Protein AF-A0A527ZV18-F1 (afdb_monomer_lite)

Secondary structure (DSSP, 8-state):
-HHHHHHHHHSTTS-IIIIIHHHHHHHHHH-TT--SHHHHHHHHHTT-HHHHHT---HHHHHHHHHHHHHHHHTT--SHHHHHHHTT-HHHHHHHTTSTT--HHHHHHHHHHTT-------HHHHHHHHHTT------

Radius of gyration: 15.91 Å; chains: 1; bounding box: 39×33×40 Å

Foldseek 3Di:
DLLLLLLLLAVPPDDCPPQNVVLSVCLVVPPVVCQWLVVVQVCVVVVCQCVSSVHDDVVSSVLSNLLSVLCVVVVVTHLQSVLVQLVDPVSVVVSCVRPPDDPVSSLSSNVVSPNPDVCCDPVVVVVCVVVVNDDDDD

Sequence (138 aa):
MGAIVADCVLQAGLNYRSVVLPRVSTILERFPDLDRTSELVGLVARGETSRFLNWHHPEKVGRFEALVGFLSEHSVESAAILSNRLQDASFVLTLREVRGVGPKTVDYMQCLVGIDSIAVDRHVRTFAKRVGVVEEDY

pLDDT: mean 85.18, std 19.49, range [35.62, 98.5]

Structure (mmCIF, N/CA/C/O backbone):
data_AF-A0A527ZV18-F1
#
_entry.id   AF-A0A527ZV18-F1
#
loop_
_atom_site.group_PDB
_atom_site.id
_atom_site.type_symbol
_atom_site.label_atom_id
_atom_site.label_alt_id
_atom_site.label_comp_id
_atom_site.label_asym_id
_atom_site.label_entity_id
_atom_site.label_seq_id
_atom_site.pdbx_PDB_ins_code
_atom_site.Cartn_x
_atom_site.Cartn_y
_atom_site.Cartn_z
_atom_site.occupancy
_atom_site.B_iso_or_equiv
_atom_site.auth_seq_id
_atom_site.auth_comp_id
_atom_site.auth_asym_id
_atom_site.auth_atom_id
_atom_site.pdbx_PDB_model_num
ATOM 1 N N . MET A 1 1 ? -1.171 -9.856 -0.834 1.00 93.00 1 MET A N 1
ATOM 2 C CA . MET A 1 1 ? -0.461 -8.625 -0.424 1.00 93.00 1 MET A CA 1
ATOM 3 C C . MET A 1 1 ? -0.574 -7.507 -1.455 1.00 93.00 1 MET A C 1
ATOM 5 O O . MET A 1 1 ? -0.902 -6.393 -1.061 1.00 93.00 1 MET A O 1
ATOM 9 N N . GLY A 1 2 ? -0.366 -7.768 -2.753 1.00 92.19 2 GLY A N 1
ATOM 10 C CA . GLY A 1 2 ? -0.366 -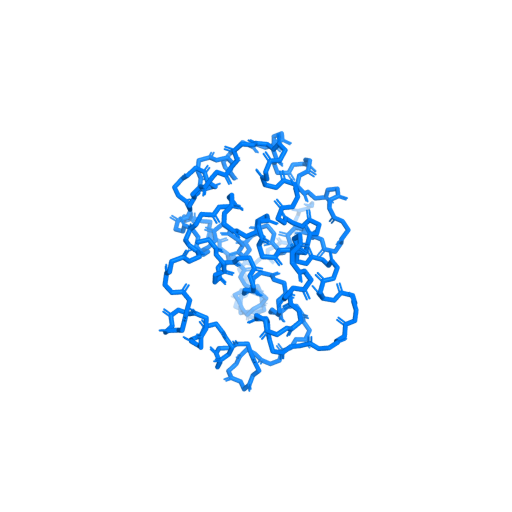6.728 -3.794 1.00 92.19 2 GLY A CA 1
ATOM 11 C C . GLY A 1 2 ? -1.610 -5.838 -3.818 1.00 92.19 2 GLY A C 1
ATOM 12 O O . GLY A 1 2 ? -1.487 -4.615 -3.838 1.00 92.19 2 GLY A O 1
ATOM 13 N N . ALA A 1 3 ? -2.799 -6.439 -3.722 1.00 93.75 3 ALA A N 1
ATOM 14 C CA . ALA A 1 3 ? -4.064 -5.707 -3.654 1.00 93.75 3 ALA A CA 1
ATOM 15 C C . ALA A 1 3 ? -4.162 -4.785 -2.423 1.00 93.75 3 ALA A C 1
ATOM 17 O O . ALA A 1 3 ? -4.595 -3.647 -2.559 1.00 93.75 3 ALA A O 1
ATOM 18 N N . ILE A 1 4 ? -3.705 -5.238 -1.249 1.00 93.75 4 ILE A N 1
ATOM 19 C CA . ILE A 1 4 ? -3.748 -4.465 0.006 1.00 93.75 4 ILE A CA 1
ATOM 20 C C . ILE A 1 4 ? -2.869 -3.219 -0.112 1.00 93.75 4 ILE A C 1
ATOM 22 O O . ILE A 1 4 ? -3.329 -2.107 0.132 1.00 93.75 4 ILE A O 1
ATOM 26 N N . VAL A 1 5 ? -1.612 -3.390 -0.534 1.00 96.31 5 VAL A N 1
ATOM 27 C CA . VAL A 1 5 ? -0.671 -2.267 -0.668 1.00 96.31 5 VAL A CA 1
ATOM 28 C C . VAL A 1 5 ? -1.146 -1.293 -1.751 1.00 96.31 5 VAL A C 1
ATOM 30 O O . VAL A 1 5 ? -1.104 -0.080 -1.548 1.00 96.31 5 VAL A O 1
ATOM 33 N N . ALA A 1 6 ? -1.653 -1.804 -2.878 1.00 96.19 6 ALA A N 1
ATOM 34 C CA . ALA A 1 6 ? -2.203 -0.973 -3.944 1.00 96.19 6 ALA A CA 1
ATOM 35 C C . ALA A 1 6 ? -3.410 -0.152 -3.466 1.00 96.19 6 ALA A C 1
ATOM 37 O O . ALA A 1 6 ? -3.460 1.053 -3.713 1.00 96.19 6 ALA A O 1
ATOM 38 N N . ASP A 1 7 ? -4.347 -0.771 -2.746 1.00 94.75 7 ASP A N 1
ATOM 39 C CA . ASP A 1 7 ? -5.521 -0.091 -2.199 1.00 94.75 7 ASP A CA 1
ATOM 40 C C . ASP A 1 7 ? -5.100 1.008 -1.198 1.00 94.75 7 ASP A C 1
ATOM 42 O O . ASP A 1 7 ? -5.459 2.173 -1.377 1.00 94.75 7 ASP A O 1
ATOM 46 N N . CYS A 1 8 ? -4.208 0.691 -0.246 1.00 92.88 8 CYS A N 1
ATOM 47 C CA . CYS A 1 8 ? -3.647 1.640 0.734 1.00 92.88 8 CYS A CA 1
ATOM 48 C C . CYS A 1 8 ? -2.877 2.824 0.135 1.00 92.88 8 CYS A C 1
ATOM 50 O O . CYS A 1 8 ? -2.671 3.838 0.813 1.00 92.88 8 CYS A O 1
ATOM 52 N N . VAL A 1 9 ? -2.376 2.686 -1.090 1.00 94.50 9 VAL A N 1
ATOM 53 C CA . VAL A 1 9 ? -1.676 3.758 -1.797 1.00 94.50 9 VAL A CA 1
ATOM 54 C C . VAL A 1 9 ? -2.656 4.584 -2.618 1.00 94.50 9 VAL A C 1
ATOM 56 O O . VAL A 1 9 ? -2.546 5.814 -2.643 1.00 94.50 9 VAL A O 1
ATOM 59 N N . LEU A 1 10 ? -3.592 3.942 -3.316 1.00 93.31 10 LEU A N 1
ATOM 60 C CA . LEU A 1 10 ? -4.462 4.592 -4.292 1.00 93.31 10 LEU A CA 1
ATOM 61 C C . LEU A 1 10 ? -5.659 5.304 -3.649 1.00 93.31 10 LEU A C 1
ATOM 63 O O . LEU A 1 10 ? -6.019 6.377 -4.128 1.00 93.31 10 LEU A O 1
ATOM 67 N N . GLN A 1 11 ? -6.230 4.800 -2.553 1.00 88.19 11 GLN A N 1
ATOM 68 C CA . GLN A 1 11 ? -7.384 5.410 -1.869 1.00 88.19 11 GLN A CA 1
ATOM 69 C C . GLN A 1 11 ? -7.201 6.898 -1.526 1.00 88.19 11 GLN A C 1
ATOM 71 O O . GLN A 1 11 ? -8.147 7.685 -1.604 1.00 88.19 11 GLN A O 1
ATOM 76 N N . ALA A 1 12 ? -5.987 7.324 -1.166 1.00 86.44 12 ALA A N 1
ATOM 77 C CA . ALA A 1 12 ? -5.742 8.695 -0.736 1.00 86.44 12 ALA A CA 1
ATOM 78 C C . ALA A 1 12 ? -5.899 9.698 -1.896 1.00 86.44 12 ALA A C 1
ATOM 80 O O . ALA A 1 12 ? -5.048 9.775 -2.783 1.00 86.44 12 ALA A O 1
ATOM 81 N N . GLY A 1 13 ? -6.956 10.511 -1.852 1.00 86.00 13 GLY A N 1
ATOM 82 C CA . GLY A 1 13 ? -7.200 11.589 -2.818 1.00 86.00 13 GLY A CA 1
ATOM 83 C C . GLY A 1 13 ? -7.840 11.145 -4.135 1.00 86.00 13 GLY A C 1
ATOM 84 O O . GLY A 1 13 ? -7.965 11.970 -5.035 1.00 86.00 13 GLY A O 1
ATOM 85 N N . LEU A 1 14 ? -8.260 9.881 -4.256 1.00 90.19 14 LEU A N 1
ATOM 86 C CA . LEU A 1 14 ? -8.940 9.354 -5.441 1.00 90.19 14 LEU A CA 1
ATOM 87 C C . LEU A 1 14 ? -10.368 8.921 -5.104 1.00 90.19 14 LEU A C 1
ATOM 89 O O . LEU A 1 14 ? -10.685 8.541 -3.978 1.00 90.19 14 LEU A O 1
ATOM 93 N N . ASN A 1 15 ? -11.251 8.958 -6.102 1.00 93.00 15 ASN A N 1
ATOM 94 C CA . ASN A 1 15 ? -12.589 8.405 -5.950 1.00 93.00 15 ASN A CA 1
ATOM 95 C C . ASN A 1 15 ? -12.507 6.874 -5.906 1.00 93.00 15 ASN A C 1
ATOM 97 O O . ASN A 1 15 ? -12.117 6.241 -6.888 1.00 93.00 15 ASN A O 1
ATOM 101 N N . TYR A 1 16 ? -12.912 6.283 -4.783 1.00 90.12 16 TYR A N 1
ATOM 102 C CA . TYR A 1 16 ? -12.767 4.845 -4.578 1.00 90.12 16 TYR A CA 1
ATOM 103 C C . TYR A 1 16 ? -13.483 4.023 -5.658 1.00 90.12 16 TYR A C 1
ATOM 105 O O . TYR A 1 16 ? -12.862 3.209 -6.332 1.00 90.12 16 TYR A O 1
ATOM 113 N N . ARG A 1 17 ? -14.775 4.290 -5.887 1.00 88.94 17 ARG A N 1
ATOM 114 C CA . ARG A 1 17 ? -15.618 3.492 -6.793 1.00 88.94 17 ARG A CA 1
ATOM 115 C C . ARG A 1 17 ? -15.170 3.547 -8.250 1.00 88.94 17 ARG A C 1
ATOM 117 O O . ARG A 1 17 ? -15.209 2.532 -8.930 1.00 88.94 17 ARG A O 1
ATOM 124 N N . SER A 1 18 ? -14.785 4.724 -8.734 1.00 92.69 18 SER A N 1
ATOM 125 C CA . SER A 1 18 ? -14.468 4.929 -10.155 1.00 92.69 18 SER A CA 1
ATOM 126 C C . SER A 1 18 ? -12.987 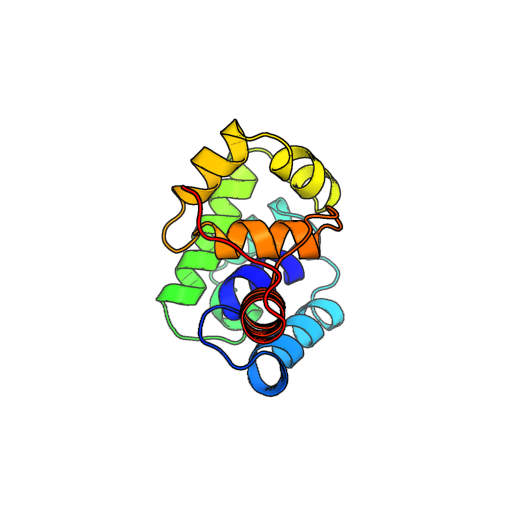4.754 -10.491 1.00 92.69 18 SER A C 1
ATOM 128 O O . SER A 1 18 ? -12.660 4.530 -11.654 1.00 92.69 18 SER A O 1
ATOM 130 N N . VAL A 1 19 ? -12.085 4.843 -9.507 1.00 92.19 19 VAL A N 1
ATOM 131 C CA . VAL A 1 19 ? -10.634 4.830 -9.756 1.00 92.19 19 VAL A CA 1
ATOM 132 C C . VAL A 1 19 ? -9.933 3.678 -9.045 1.00 92.19 19 VAL A C 1
ATOM 134 O O . VAL A 1 19 ? -9.162 2.965 -9.688 1.00 92.19 19 VAL A O 1
ATOM 137 N N . VAL A 1 20 ? -10.179 3.493 -7.748 1.00 92.12 20 VAL A N 1
ATOM 138 C CA . VAL A 1 20 ? -9.429 2.540 -6.911 1.00 92.12 20 VAL A CA 1
ATOM 139 C C . VAL A 1 20 ? -9.961 1.126 -7.094 1.00 92.12 20 VAL A C 1
ATOM 141 O O . VAL A 1 20 ? -9.209 0.243 -7.495 1.00 92.12 20 VAL A O 1
ATOM 144 N N . LEU A 1 21 ? -11.267 0.933 -6.891 1.00 90.31 21 LEU A N 1
ATOM 145 C CA . LEU A 1 21 ? -11.921 -0.371 -6.953 1.00 90.31 21 LEU A CA 1
ATOM 146 C C . LEU 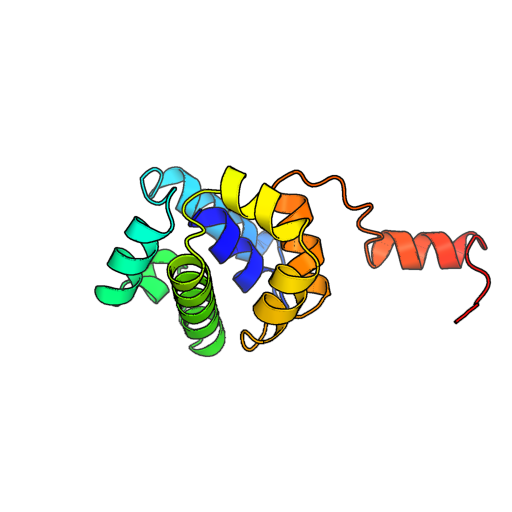A 1 21 ? -11.636 -1.113 -8.272 1.00 90.31 21 LEU A C 1
ATOM 148 O O . LEU A 1 21 ? -11.169 -2.244 -8.192 1.00 90.31 21 LEU A O 1
ATOM 152 N N . PRO A 1 22 ? -11.776 -0.509 -9.474 1.00 93.88 22 PRO A N 1
ATOM 153 C CA . PRO A 1 22 ? -11.470 -1.218 -10.718 1.00 93.88 22 PRO A CA 1
ATOM 154 C C . PRO A 1 22 ? -10.018 -1.707 -10.800 1.00 93.88 22 PRO A C 1
ATOM 156 O O . PRO A 1 22 ? -9.750 -2.757 -11.380 1.00 93.88 22 PRO A O 1
ATOM 159 N N . ARG A 1 23 ? -9.068 -0.964 -10.214 1.00 95.88 23 ARG A N 1
ATOM 160 C CA . ARG A 1 23 ? -7.645 -1.335 -10.194 1.00 95.88 23 ARG A CA 1
ATOM 161 C C . ARG A 1 23 ? -7.378 -2.462 -9.213 1.00 95.88 23 ARG A C 1
ATOM 163 O O . ARG A 1 23 ? -6.708 -3.418 -9.578 1.00 95.88 23 ARG A O 1
ATOM 170 N N . VAL A 1 24 ? -7.935 -2.378 -8.008 1.00 92.38 24 VAL A N 1
ATOM 171 C CA . VAL A 1 24 ? -7.800 -3.429 -6.993 1.00 92.38 24 VAL A CA 1
ATOM 172 C C . VAL A 1 24 ? -8.450 -4.727 -7.478 1.00 92.38 24 VAL A C 1
ATOM 174 O O . VAL A 1 24 ? -7.816 -5.775 -7.409 1.00 92.38 24 VAL A O 1
ATOM 177 N N . SER A 1 25 ? -9.647 -4.663 -8.070 1.00 89.38 25 SER A N 1
ATOM 178 C CA . SER A 1 25 ? -10.292 -5.820 -8.707 1.00 89.38 25 SER A CA 1
ATOM 179 C C . SER A 1 25 ? -9.432 -6.406 -9.827 1.00 89.38 25 SER A C 1
ATOM 181 O O . SER A 1 25 ? -9.186 -7.605 -9.838 1.00 89.38 25 SER A O 1
ATOM 183 N N . THR A 1 26 ? -8.879 -5.563 -10.708 1.00 93.12 26 THR A N 1
ATOM 184 C CA . THR A 1 26 ? -7.958 -6.023 -11.763 1.00 93.12 26 THR A CA 1
ATOM 185 C C . THR A 1 26 ? -6.726 -6.716 -11.177 1.00 93.12 26 THR A C 1
ATOM 187 O O . THR A 1 26 ? -6.256 -7.700 -11.743 1.00 93.12 26 THR A O 1
ATOM 190 N N . ILE A 1 27 ? -6.194 -6.222 -10.054 1.00 92.75 27 ILE A N 1
ATOM 191 C CA . ILE A 1 27 ? -5.055 -6.842 -9.372 1.00 92.75 27 ILE A CA 1
ATOM 192 C C . ILE A 1 27 ? -5.420 -8.235 -8.861 1.00 92.75 27 ILE A C 1
ATOM 194 O O . ILE A 1 27 ? -4.694 -9.185 -9.135 1.00 92.75 27 ILE A O 1
ATOM 198 N N . LEU A 1 28 ? -6.556 -8.357 -8.172 1.00 86.69 28 LEU A N 1
ATOM 199 C CA . LEU A 1 28 ? -7.049 -9.632 -7.648 1.00 86.69 28 LEU A CA 1
ATOM 200 C C . LEU A 1 28 ? -7.325 -10.654 -8.761 1.00 86.69 28 LEU A C 1
ATOM 202 O O . LEU A 1 28 ? -7.058 -11.836 -8.582 1.00 86.69 28 LEU A O 1
ATOM 206 N N . GLU A 1 29 ? -7.832 -10.205 -9.910 1.00 89.25 29 GLU A N 1
ATOM 207 C CA . GLU A 1 29 ? -8.147 -11.074 -11.049 1.00 89.25 29 GLU A CA 1
ATOM 208 C C . GLU A 1 29 ? -6.909 -11.491 -11.854 1.00 89.25 29 GLU A C 1
ATOM 210 O O . GLU A 1 29 ? -6.815 -12.633 -12.298 1.00 89.25 29 GLU A O 1
ATOM 215 N N . ARG A 1 30 ? -5.977 -10.562 -12.104 1.00 93.06 30 ARG A N 1
ATOM 216 C CA . ARG A 1 30 ? -4.866 -10.770 -13.054 1.00 93.06 30 ARG A CA 1
ATOM 217 C C . ARG A 1 30 ? -3.542 -11.131 -12.404 1.00 93.06 30 ARG A C 1
ATOM 219 O O . ARG A 1 30 ? -2.656 -11.617 -13.101 1.00 93.06 30 ARG A O 1
ATOM 226 N N . PHE A 1 31 ? -3.392 -10.861 -11.114 1.00 92.19 31 PHE A N 1
ATOM 227 C CA . PHE A 1 31 ? -2.169 -11.125 -10.367 1.00 92.19 31 PHE A CA 1
ATOM 228 C C . PHE A 1 31 ? -2.473 -11.844 -9.042 1.00 92.19 31 PHE A C 1
ATOM 230 O O . PHE A 1 31 ? -2.084 -11.349 -7.979 1.00 92.19 31 PHE A O 1
ATOM 237 N N . PRO A 1 32 ? -3.181 -12.992 -9.078 1.00 85.69 32 PRO A N 1
ATOM 238 C CA . PRO A 1 32 ? -3.496 -13.747 -7.866 1.00 85.69 32 PRO A CA 1
ATOM 239 C C . PRO A 1 32 ? -2.228 -14.224 -7.143 1.00 85.69 32 PRO A C 1
ATOM 241 O O . PRO A 1 32 ? -2.208 -14.254 -5.918 1.00 85.69 32 PRO A O 1
ATOM 244 N N . ASP A 1 33 ? -1.156 -14.484 -7.895 1.00 88.69 33 ASP A N 1
ATOM 245 C CA . ASP A 1 33 ? 0.148 -14.943 -7.399 1.00 88.69 33 ASP A CA 1
ATOM 246 C C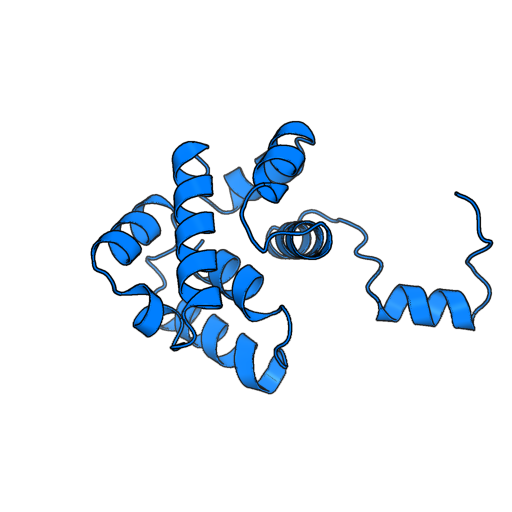 . ASP A 1 33 ? 1.057 -13.796 -6.922 1.00 88.69 33 ASP A C 1
ATOM 248 O O . ASP A 1 33 ? 2.266 -13.953 -6.870 1.00 88.69 33 ASP A O 1
ATOM 252 N N . LEU A 1 34 ? 0.515 -12.598 -6.675 1.00 92.62 34 LEU A N 1
ATOM 253 C CA . LEU A 1 34 ? 1.237 -11.504 -6.008 1.00 92.62 34 LEU A CA 1
ATOM 254 C C . LEU A 1 34 ? 0.675 -11.310 -4.598 1.00 92.62 34 LEU A C 1
ATOM 256 O O . LEU A 1 34 ? 0.302 -10.207 -4.154 1.00 92.62 34 LEU A O 1
ATOM 260 N N . ASP A 1 35 ? 0.537 -12.431 -3.899 1.00 90.19 35 ASP A N 1
ATOM 261 C CA . ASP A 1 35 ? -0.059 -12.499 -2.582 1.00 90.19 35 ASP A CA 1
ATOM 262 C C . ASP A 1 35 ? 0.968 -12.343 -1.454 1.00 90.19 35 ASP A C 1
ATOM 264 O O . ASP A 1 35 ? 0.547 -12.056 -0.327 1.00 90.19 35 ASP A O 1
ATOM 268 N N . ARG A 1 36 ? 2.269 -12.342 -1.779 1.00 95.19 36 ARG A N 1
ATOM 269 C CA . ARG A 1 36 ? 3.401 -12.160 -0.861 1.00 95.19 36 ARG A CA 1
ATOM 270 C C . ARG A 1 36 ? 4.234 -10.911 -1.124 1.00 95.19 36 ARG A C 1
ATOM 272 O O . ARG A 1 36 ? 4.309 -10.407 -2.241 1.00 95.19 36 ARG A O 1
ATOM 279 N N . THR A 1 37 ? 4.913 -10.418 -0.092 1.00 98.19 37 THR A N 1
ATOM 280 C CA . THR A 1 37 ? 5.812 -9.259 -0.214 1.00 98.19 37 THR A CA 1
ATOM 281 C C . THR A 1 37 ? 7.042 -9.568 -1.063 1.00 98.19 37 THR A C 1
ATOM 283 O O . THR A 1 37 ? 7.415 -8.738 -1.887 1.00 98.19 37 THR A O 1
ATOM 286 N N . SER A 1 38 ? 7.637 -10.757 -0.937 1.00 98.12 38 SER A N 1
ATOM 287 C CA . SER A 1 38 ? 8.777 -11.184 -1.766 1.00 98.12 38 SER A CA 1
ATOM 288 C C . SER A 1 38 ? 8.491 -11.124 -3.278 1.00 98.12 38 SER A C 1
ATOM 290 O O . SER A 1 38 ? 9.336 -10.693 -4.066 1.00 98.12 38 SER A O 1
ATOM 292 N N . GLU A 1 39 ? 7.272 -11.465 -3.692 1.00 98.12 39 GLU A N 1
ATOM 293 C CA . GLU A 1 39 ? 6.826 -11.386 -5.087 1.00 98.12 39 GLU A CA 1
ATOM 294 C C . GLU A 1 39 ? 6.681 -9.932 -5.552 1.00 98.12 39 GLU A C 1
ATOM 296 O O . GLU A 1 39 ? 7.082 -9.583 -6.668 1.00 98.12 39 GLU A O 1
ATOM 301 N N . LEU A 1 40 ? 6.170 -9.060 -4.676 1.00 98.19 40 LEU A N 1
ATOM 302 C CA . LEU A 1 40 ? 6.101 -7.622 -4.933 1.00 98.19 40 LEU A CA 1
ATOM 303 C C . LEU A 1 40 ? 7.492 -6.998 -5.031 1.00 98.19 40 LEU A C 1
ATOM 305 O O . LEU A 1 40 ? 7.705 -6.161 -5.903 1.00 98.19 40 LEU A O 1
ATOM 309 N N . VAL A 1 41 ? 8.453 -7.421 -4.206 1.00 98.50 41 VAL A N 1
ATOM 310 C CA . VAL A 1 41 ? 9.856 -6.993 -4.331 1.00 98.50 41 VAL A CA 1
ATOM 311 C C . VAL A 1 41 ? 10.391 -7.358 -5.715 1.00 98.50 41 VAL A C 1
ATOM 313 O O . VAL A 1 41 ? 10.980 -6.513 -6.389 1.00 98.50 41 VAL A O 1
ATOM 316 N N . GLY A 1 42 ? 10.121 -8.579 -6.185 1.00 98.25 42 GLY A N 1
ATOM 317 C CA . GLY A 1 42 ? 10.466 -8.996 -7.543 1.00 98.25 42 GLY A CA 1
ATOM 318 C C . GLY A 1 42 ? 9.809 -8.124 -8.619 1.00 98.25 42 GLY A C 1
ATOM 319 O O . GLY A 1 42 ? 10.461 -7.764 -9.596 1.00 98.25 42 GLY A O 1
ATOM 320 N N . LEU A 1 43 ? 8.538 -7.753 -8.444 1.00 98.19 43 LEU A N 1
ATOM 321 C CA . LEU A 1 43 ? 7.814 -6.861 -9.355 1.00 98.19 43 LEU A CA 1
ATOM 322 C C . LEU A 1 43 ? 8.428 -5.457 -9.416 1.00 98.19 43 LEU A C 1
ATOM 324 O O . LEU A 1 43 ? 8.624 -4.916 -10.507 1.00 98.19 43 LEU A O 1
ATOM 328 N N . VAL A 1 44 ? 8.759 -4.886 -8.256 1.00 98.19 44 VAL A N 1
ATOM 329 C CA . VAL A 1 44 ? 9.409 -3.573 -8.145 1.00 98.19 44 VAL A CA 1
ATOM 330 C C . VAL A 1 44 ? 10.788 -3.606 -8.800 1.00 98.19 44 VAL A C 1
ATOM 332 O O . VAL A 1 44 ? 11.106 -2.730 -9.601 1.00 98.19 44 VAL A O 1
ATOM 335 N N . ALA A 1 45 ? 11.576 -4.656 -8.557 1.00 98.19 45 ALA A N 1
ATOM 336 C CA . ALA A 1 45 ? 12.893 -4.825 -9.170 1.00 98.19 45 ALA A CA 1
ATOM 337 C C . ALA A 1 45 ? 12.840 -4.917 -10.709 1.00 98.19 45 ALA A C 1
ATOM 339 O O . ALA A 1 45 ? 13.789 -4.515 -11.380 1.00 98.19 45 ALA A O 1
ATOM 340 N N . ARG A 1 46 ? 11.728 -5.402 -11.281 1.00 98.00 46 ARG A N 1
ATOM 341 C CA . ARG A 1 46 ? 11.488 -5.420 -12.737 1.00 98.00 46 ARG A CA 1
ATOM 342 C C . ARG A 1 46 ? 10.974 -4.088 -13.301 1.00 98.00 46 ARG A C 1
ATOM 344 O O . ARG A 1 46 ? 10.803 -3.978 -14.512 1.00 98.00 46 ARG A O 1
ATOM 351 N N . GLY A 1 47 ? 10.712 -3.081 -12.463 1.00 96.81 47 GLY A N 1
ATOM 352 C CA . GLY A 1 47 ? 10.159 -1.791 -12.893 1.00 96.81 47 GLY A CA 1
ATOM 353 C C . GLY A 1 47 ? 8.703 -1.873 -13.365 1.00 96.81 47 GLY A C 1
ATOM 354 O O . GLY A 1 47 ? 8.239 -1.033 -14.135 1.00 96.81 47 GLY A O 1
ATOM 355 N N . GLU A 1 48 ? 7.963 -2.895 -12.932 1.00 97.25 48 GLU A N 1
ATOM 356 C CA . GLU A 1 48 ? 6.602 -3.175 -13.406 1.00 97.25 48 GLU A CA 1
ATOM 357 C C . GLU A 1 48 ? 5.511 -2.462 -12.588 1.00 97.25 48 GLU A C 1
ATOM 359 O O . GLU A 1 48 ? 4.327 -2.573 -12.915 1.00 97.25 48 GLU A O 1
ATOM 364 N N . THR A 1 49 ? 5.878 -1.688 -11.561 1.00 97.94 49 THR A N 1
ATOM 365 C CA . THR A 1 49 ? 4.948 -1.057 -10.611 1.00 97.94 49 THR A CA 1
ATOM 366 C C . THR A 1 49 ? 3.862 -0.220 -11.290 1.00 97.94 49 THR A C 1
ATOM 368 O O . THR A 1 49 ? 2.677 -0.379 -10.996 1.00 97.94 49 THR A O 1
ATOM 371 N N . SER A 1 50 ? 4.226 0.647 -12.239 1.00 97.56 50 SER A N 1
ATOM 372 C CA . SER A 1 50 ? 3.259 1.501 -12.949 1.00 97.56 50 SER A CA 1
ATOM 373 C C . SER A 1 50 ? 2.226 0.684 -13.730 1.00 97.56 50 SER A C 1
ATOM 375 O O . SER A 1 50 ? 1.038 1.018 -13.746 1.00 97.56 50 SER A O 1
ATOM 377 N N . ARG A 1 51 ? 2.667 -0.420 -14.352 1.00 97.19 51 ARG A N 1
ATOM 378 C CA . ARG A 1 51 ? 1.800 -1.351 -15.085 1.00 97.19 51 ARG A CA 1
ATOM 379 C C . ARG A 1 51 ? 0.899 -2.119 -14.125 1.00 97.19 51 ARG A C 1
ATOM 381 O O . ARG A 1 51 ? -0.293 -2.237 -14.393 1.00 97.19 51 ARG A O 1
ATOM 388 N N . PHE A 1 52 ? 1.458 -2.604 -13.021 1.00 97.62 52 PHE A N 1
ATOM 389 C CA . PHE A 1 52 ? 0.732 -3.329 -11.983 1.00 97.62 52 PHE A CA 1
ATOM 390 C C . PHE A 1 52 ? -0.392 -2.487 -11.368 1.00 97.62 52 PHE A C 1
ATOM 392 O O . PHE A 1 52 ? -1.530 -2.938 -11.278 1.00 97.62 52 PHE A O 1
ATOM 399 N N . LEU A 1 53 ? -0.101 -1.228 -11.028 1.00 97.12 53 LEU A N 1
ATOM 400 C CA . LEU A 1 53 ? -1.081 -0.294 -10.468 1.00 97.12 53 LEU A CA 1
ATOM 401 C C . LEU A 1 53 ? -2.014 0.325 -11.517 1.00 97.12 53 LEU A C 1
ATOM 403 O O . LEU A 1 53 ? -2.983 0.994 -11.152 1.00 97.12 53 LEU A O 1
ATOM 407 N N . ASN A 1 54 ? -1.713 0.165 -12.810 1.00 96.62 54 ASN A N 1
ATOM 408 C CA . ASN A 1 54 ? -2.324 0.935 -13.894 1.00 96.62 54 ASN A CA 1
ATOM 409 C C . ASN A 1 54 ? -2.353 2.444 -13.560 1.00 96.62 54 ASN A C 1
ATOM 411 O O . ASN A 1 54 ? -3.410 3.099 -13.517 1.00 96.62 54 ASN A O 1
ATOM 415 N N . TRP A 1 55 ? -1.176 2.972 -13.215 1.00 96.31 55 TRP A N 1
ATOM 416 C CA . TRP A 1 55 ? -0.997 4.328 -12.711 1.00 96.31 55 TRP A CA 1
ATOM 417 C C . TRP A 1 55 ? 0.368 4.893 -13.101 1.00 96.31 55 TRP A C 1
ATOM 419 O O . TRP A 1 55 ? 1.376 4.205 -13.006 1.00 96.31 55 TRP A O 1
ATOM 429 N N . HIS A 1 56 ? 0.400 6.163 -13.509 1.00 91.44 56 HIS A N 1
ATOM 430 C CA . HIS A 1 56 ? 1.614 6.798 -14.037 1.00 91.44 56 HIS A CA 1
ATOM 431 C C . HIS A 1 56 ? 2.175 7.899 -13.131 1.00 91.44 56 HIS A C 1
ATOM 433 O O . HIS A 1 56 ? 3.323 8.297 -13.303 1.00 91.44 56 HIS A O 1
ATOM 439 N N . HIS A 1 57 ? 1.395 8.420 -12.173 1.00 91.44 57 HIS A N 1
ATOM 440 C CA . HIS A 1 57 ? 1.892 9.498 -11.317 1.00 91.44 57 HIS A CA 1
ATOM 441 C C . HIS A 1 57 ? 3.013 8.969 -10.403 1.00 91.44 57 HIS A C 1
ATOM 443 O O . HIS A 1 57 ? 2.750 8.064 -9.597 1.00 91.44 57 HIS A O 1
ATOM 449 N N . PRO A 1 58 ? 4.221 9.559 -10.455 1.00 94.00 58 PRO A N 1
ATOM 450 C CA . PRO A 1 58 ? 5.414 9.005 -9.816 1.00 94.00 58 PRO A CA 1
ATOM 451 C C . PRO A 1 58 ? 5.290 8.925 -8.295 1.00 94.00 58 PRO A C 1
ATOM 453 O O . PRO A 1 58 ? 5.814 8.006 -7.681 1.00 94.00 58 PRO A O 1
ATOM 456 N N . GLU A 1 59 ? 4.538 9.834 -7.669 1.00 94.25 59 GLU A N 1
ATOM 457 C CA . GLU A 1 59 ? 4.376 9.827 -6.211 1.00 94.25 59 GLU A CA 1
ATOM 458 C C . GLU A 1 59 ? 3.656 8.573 -5.689 1.00 94.25 59 GLU A C 1
ATOM 460 O O . GLU A 1 59 ? 3.997 8.062 -4.627 1.00 94.25 59 GLU A O 1
ATOM 465 N N . LYS A 1 60 ? 2.655 8.063 -6.419 1.00 94.06 60 LYS A N 1
ATOM 466 C CA . LYS A 1 60 ? 1.906 6.867 -5.999 1.00 94.06 60 LYS A CA 1
ATOM 467 C C . LYS A 1 60 ? 2.713 5.605 -6.272 1.00 94.06 60 LYS A C 1
ATOM 469 O O . LYS A 1 60 ? 2.759 4.728 -5.420 1.00 94.06 60 LYS A O 1
ATOM 474 N N . VAL A 1 61 ? 3.378 5.559 -7.425 1.00 97.19 61 VAL A N 1
ATOM 475 C CA . VAL A 1 61 ? 4.292 4.473 -7.794 1.00 97.19 61 VAL A CA 1
ATOM 476 C C . VAL A 1 61 ? 5.405 4.355 -6.753 1.00 97.19 61 VAL A C 1
ATOM 478 O O . VAL A 1 61 ? 5.511 3.326 -6.097 1.00 97.19 61 VAL A O 1
ATOM 481 N N . GLY A 1 62 ? 6.129 5.443 -6.479 1.00 97.12 62 GLY A N 1
ATOM 482 C CA . GLY A 1 62 ? 7.204 5.440 -5.486 1.00 97.12 62 GLY A CA 1
ATOM 483 C C . GLY A 1 62 ? 6.724 5.142 -4.063 1.00 97.12 62 GLY A C 1
ATOM 484 O O . GLY A 1 62 ? 7.430 4.495 -3.300 1.00 97.12 62 GLY A O 1
ATOM 485 N N . ARG A 1 63 ? 5.502 5.552 -3.688 1.00 96.38 63 ARG A N 1
ATOM 486 C CA . ARG A 1 63 ? 4.926 5.199 -2.377 1.00 96.38 63 ARG A CA 1
ATOM 487 C C . ARG A 1 63 ? 4.628 3.707 -2.256 1.00 96.38 63 ARG A C 1
ATOM 489 O O . ARG A 1 63 ? 4.843 3.140 -1.190 1.00 96.38 63 ARG A O 1
ATOM 496 N N . PHE A 1 64 ? 4.130 3.084 -3.321 1.00 97.56 64 PHE A N 1
ATOM 497 C CA . PHE A 1 64 ? 3.936 1.637 -3.359 1.00 97.56 64 PHE A CA 1
ATOM 498 C C . PHE A 1 64 ? 5.270 0.908 -3.201 1.00 97.56 64 PHE A C 1
ATOM 500 O O . PHE A 1 64 ? 5.385 0.034 -2.351 1.00 97.56 64 PHE A O 1
ATOM 507 N N . GLU A 1 65 ? 6.290 1.317 -3.953 1.00 98.12 65 GLU A N 1
ATOM 508 C CA . GLU A 1 65 ? 7.631 0.723 -3.891 1.00 98.12 65 GLU A CA 1
ATOM 509 C C . GLU A 1 65 ? 8.260 0.878 -2.503 1.00 98.12 65 GLU A C 1
ATOM 511 O O . GLU A 1 65 ? 8.773 -0.092 -1.951 1.00 98.12 65 GLU A O 1
ATOM 516 N N . ALA A 1 66 ? 8.142 2.063 -1.895 1.00 98.06 66 ALA A N 1
ATOM 517 C CA . ALA A 1 66 ? 8.623 2.318 -0.540 1.00 98.06 66 ALA A CA 1
ATOM 518 C C . ALA A 1 66 ? 7.911 1.447 0.507 1.00 98.06 66 ALA A C 1
ATOM 520 O O . ALA A 1 66 ? 8.556 0.922 1.410 1.00 98.06 66 ALA A O 1
ATOM 521 N N . LEU A 1 67 ? 6.593 1.253 0.378 1.00 97.81 67 LEU A N 1
ATOM 522 C CA . LEU A 1 67 ? 5.841 0.352 1.253 1.00 97.81 67 LEU A CA 1
ATOM 523 C C . LEU A 1 67 ? 6.258 -1.110 1.067 1.00 97.81 67 LEU A C 1
ATOM 525 O O . LEU A 1 67 ? 6.416 -1.817 2.055 1.00 97.81 67 LEU A O 1
ATOM 529 N N . VAL A 1 68 ? 6.460 -1.568 -0.169 1.00 98.31 68 VAL A N 1
ATOM 530 C CA . VAL A 1 68 ? 6.950 -2.929 -0.441 1.00 98.31 68 VAL A CA 1
ATOM 531 C C . VAL A 1 68 ? 8.335 -3.143 0.174 1.00 98.31 68 VAL A C 1
ATOM 533 O O . VAL A 1 68 ? 8.547 -4.154 0.843 1.00 98.31 68 VAL A O 1
ATOM 536 N N . GLY A 1 69 ? 9.246 -2.179 0.010 1.00 98.25 69 GLY A N 1
ATOM 537 C CA . GLY A 1 69 ? 10.573 -2.205 0.630 1.00 98.25 69 GLY A CA 1
ATOM 538 C C . GLY A 1 69 ? 10.495 -2.287 2.154 1.00 98.25 69 GLY A C 1
ATOM 539 O O . GLY A 1 69 ? 11.042 -3.215 2.743 1.00 98.25 69 GLY A O 1
ATOM 540 N N . PHE A 1 70 ? 9.712 -1.403 2.778 1.00 98.50 70 PHE A N 1
ATOM 541 C CA . PHE A 1 70 ? 9.483 -1.400 4.225 1.00 98.50 70 PHE A CA 1
ATOM 542 C C . PHE A 1 70 ? 8.954 -2.747 4.742 1.00 98.50 70 PHE A C 1
ATOM 544 O O . PHE A 1 70 ? 9.450 -3.294 5.728 1.00 98.50 70 PHE A O 1
ATOM 551 N N . LEU A 1 71 ? 7.947 -3.315 4.071 1.00 98.19 71 LEU A N 1
ATOM 552 C CA . LEU A 1 71 ? 7.379 -4.607 4.456 1.00 98.19 71 LEU A CA 1
ATOM 553 C C . LEU A 1 71 ? 8.420 -5.726 4.343 1.00 98.19 71 LEU A C 1
ATOM 555 O O . LEU A 1 71 ? 8.489 -6.581 5.225 1.00 98.19 71 LEU A O 1
ATOM 559 N N . SER A 1 72 ? 9.254 -5.697 3.302 1.00 98.38 72 SER A N 1
ATOM 560 C CA . SER A 1 72 ? 10.339 -6.661 3.114 1.00 98.38 72 SER A CA 1
ATOM 561 C C . SER A 1 72 ? 11.395 -6.546 4.217 1.00 98.38 72 SER A C 1
ATOM 563 O O . SER A 1 72 ? 11.762 -7.554 4.818 1.00 98.38 72 SER A O 1
ATOM 565 N N . GLU A 1 73 ? 11.852 -5.330 4.526 1.00 98.12 73 GLU A N 1
ATOM 566 C CA . GLU A 1 73 ? 12.850 -5.052 5.572 1.00 98.12 73 GLU A CA 1
ATOM 567 C C . GLU A 1 73 ? 12.382 -5.514 6.957 1.00 98.12 73 GLU A C 1
ATOM 569 O O . GLU A 1 73 ? 13.166 -6.025 7.756 1.00 98.12 73 GLU A O 1
ATOM 574 N N . HIS A 1 74 ? 11.079 -5.422 7.224 1.00 97.94 74 HIS A N 1
ATOM 575 C CA . HIS A 1 74 ? 10.482 -5.879 8.476 1.00 97.94 74 HIS A CA 1
ATOM 576 C C . HIS A 1 74 ? 9.955 -7.320 8.446 1.00 97.94 74 HIS A C 1
ATOM 578 O O . HIS A 1 74 ? 9.294 -7.736 9.404 1.00 97.94 74 HIS A O 1
ATOM 584 N N . SER A 1 75 ? 10.275 -8.097 7.403 1.00 97.56 75 SER A N 1
ATOM 585 C CA . SER A 1 75 ? 9.869 -9.504 7.247 1.00 97.56 75 SER A CA 1
ATOM 586 C C . SER A 1 75 ? 8.347 -9.718 7.290 1.00 97.56 75 SER A C 1
ATOM 588 O O . SER A 1 75 ? 7.847 -10.714 7.816 1.00 97.56 75 SER A O 1
ATOM 590 N N . VAL A 1 76 ? 7.585 -8.766 6.749 1.00 98.00 76 VAL A N 1
ATOM 591 C CA . VAL A 1 76 ? 6.126 -8.838 6.637 1.00 98.00 76 VAL A CA 1
ATOM 592 C C . VAL A 1 76 ? 5.754 -9.477 5.309 1.00 98.00 76 VAL A C 1
ATOM 594 O O . VAL A 1 76 ? 5.534 -8.789 4.319 1.00 98.00 76 VAL A O 1
ATOM 597 N N . GLU A 1 77 ? 5.698 -10.806 5.281 1.00 97.25 77 GLU A N 1
ATOM 598 C CA . GLU A 1 77 ? 5.543 -11.550 4.024 1.00 97.25 77 GLU A CA 1
ATOM 599 C C . GLU A 1 77 ? 4.088 -11.704 3.559 1.00 97.25 77 GLU A C 1
ATOM 601 O O . GLU A 1 77 ? 3.826 -11.779 2.363 1.00 97.25 77 GLU A O 1
ATOM 606 N N . SER A 1 78 ? 3.125 -11.742 4.483 1.00 93.69 78 SER A N 1
ATOM 607 C CA . SER A 1 78 ? 1.723 -12.050 4.180 1.00 93.69 78 SER A CA 1
ATOM 608 C C . SER A 1 78 ? 0.749 -11.130 4.912 1.00 93.69 78 SER A C 1
ATOM 610 O O . SER A 1 78 ? 1.111 -10.464 5.884 1.00 93.69 78 SER A O 1
ATOM 612 N N . ALA A 1 79 ? -0.518 -11.138 4.485 1.00 90.88 79 ALA A N 1
ATOM 613 C CA . ALA A 1 79 ? -1.577 -10.348 5.116 1.00 90.88 79 ALA A CA 1
ATOM 614 C C . ALA A 1 79 ? -1.778 -10.717 6.598 1.00 90.88 79 ALA A C 1
ATOM 616 O O . ALA A 1 79 ? -2.013 -9.840 7.424 1.00 90.88 79 ALA A O 1
ATOM 617 N N . ALA A 1 80 ? -1.619 -11.997 6.949 1.00 88.38 80 ALA A N 1
ATOM 618 C CA . ALA A 1 80 ? -1.696 -12.461 8.333 1.00 88.38 80 ALA A CA 1
ATOM 619 C C . ALA A 1 80 ? -0.553 -11.895 9.192 1.00 88.38 80 ALA A C 1
ATOM 621 O O . ALA A 1 80 ? -0.784 -11.426 10.304 1.00 88.38 80 ALA A O 1
ATOM 622 N N . ILE A 1 81 ? 0.679 -11.883 8.667 1.00 94.06 81 ILE A N 1
ATOM 623 C CA . ILE A 1 81 ? 1.820 -11.277 9.368 1.00 94.06 81 ILE A CA 1
ATOM 624 C C . ILE A 1 81 ? 1.614 -9.767 9.492 1.00 94.06 81 ILE A C 1
ATOM 626 O O . ILE A 1 81 ? 1.850 -9.216 10.563 1.00 94.06 81 ILE A O 1
ATOM 630 N N . LEU A 1 82 ? 1.135 -9.104 8.435 1.00 94.69 82 LEU A N 1
ATOM 631 C CA . LEU A 1 82 ? 0.830 -7.675 8.468 1.00 94.69 82 LEU A CA 1
ATOM 632 C C . LEU A 1 82 ? -0.206 -7.351 9.551 1.00 94.69 82 LEU A C 1
ATOM 634 O O . LEU A 1 82 ? 0.020 -6.440 10.341 1.00 94.69 82 LEU A O 1
ATOM 638 N N . SER A 1 83 ? -1.288 -8.131 9.631 1.00 91.75 83 SER A N 1
ATOM 639 C CA . SER A 1 83 ? -2.300 -8.022 10.688 1.00 91.75 83 SER A CA 1
ATOM 640 C C . SER A 1 83 ? -1.676 -8.111 12.082 1.00 91.75 83 SER A C 1
ATOM 642 O O . SER A 1 83 ? -1.860 -7.218 12.902 1.00 91.75 83 SER A O 1
ATOM 644 N N . ASN A 1 84 ? -0.833 -9.114 12.331 1.00 93.31 84 ASN A N 1
ATOM 645 C CA . ASN A 1 84 ? -0.147 -9.251 13.618 1.00 93.31 84 ASN A CA 1
ATOM 646 C C . ASN A 1 84 ? 0.785 -8.067 13.924 1.00 93.31 84 ASN A C 1
ATOM 648 O O . ASN A 1 84 ? 0.822 -7.579 15.050 1.00 93.31 84 ASN A O 1
ATOM 652 N N . ARG A 1 85 ? 1.533 -7.575 12.930 1.00 96.06 85 ARG A N 1
ATOM 653 C CA . ARG A 1 85 ? 2.488 -6.469 13.111 1.00 96.06 85 ARG A CA 1
ATOM 654 C C . ARG A 1 85 ? 1.804 -5.122 13.310 1.00 96.06 85 ARG A C 1
ATOM 656 O O . ARG A 1 85 ? 2.309 -4.304 14.064 1.00 96.06 85 ARG A O 1
ATOM 663 N N . LEU A 1 86 ? 0.637 -4.899 12.712 1.00 94.12 86 LEU A N 1
ATOM 664 C CA . LEU A 1 86 ? -0.138 -3.667 12.895 1.00 94.12 86 LEU A CA 1
ATOM 665 C C . LEU A 1 86 ? -0.765 -3.518 14.292 1.00 94.12 86 LEU A C 1
ATOM 667 O O . LEU A 1 86 ? -1.276 -2.441 14.601 1.00 94.12 86 LEU A O 1
ATOM 671 N N . GLN A 1 87 ? -0.723 -4.562 15.126 1.00 92.50 87 GLN A N 1
ATOM 672 C CA . GLN A 1 87 ? -1.091 -4.496 16.546 1.00 92.50 87 GLN A CA 1
ATOM 673 C C . GLN A 1 87 ? 0.075 -4.030 17.436 1.00 92.50 87 GLN A C 1
ATOM 675 O O . GLN A 1 87 ? -0.141 -3.625 18.576 1.00 92.50 87 GLN A O 1
ATOM 680 N N . ASP A 1 88 ? 1.308 -4.059 16.924 1.00 95.06 88 ASP A N 1
ATOM 681 C CA . ASP A 1 88 ? 2.489 -3.549 17.613 1.00 95.06 88 ASP A CA 1
ATOM 682 C C . ASP A 1 88 ? 2.641 -2.043 17.353 1.00 95.06 88 ASP A C 1
ATOM 684 O O . ASP A 1 88 ? 2.904 -1.591 16.235 1.00 95.06 88 ASP A O 1
ATOM 688 N N . ALA A 1 89 ? 2.496 -1.250 18.416 1.00 94.50 89 ALA A N 1
ATOM 689 C CA . ALA A 1 89 ? 2.613 0.202 18.349 1.00 94.50 89 ALA A CA 1
ATOM 690 C C . ALA A 1 89 ? 3.986 0.665 17.833 1.00 94.50 89 ALA A C 1
ATOM 692 O O . ALA A 1 89 ? 4.057 1.676 17.135 1.00 94.50 89 ALA A O 1
ATOM 693 N N . SER A 1 90 ? 5.066 -0.066 18.131 1.00 96.50 90 SER A N 1
ATOM 694 C CA . SER A 1 90 ? 6.408 0.289 17.660 1.00 96.50 90 SER A CA 1
ATOM 695 C C . SER A 1 90 ? 6.526 0.125 16.144 1.00 96.50 90 SER A C 1
ATOM 697 O O . SER A 1 90 ? 6.981 1.040 15.460 1.00 96.50 90 SER A O 1
ATOM 699 N N . PHE A 1 91 ? 5.989 -0.970 15.599 1.00 97.44 91 PHE A N 1
ATOM 700 C CA . PHE A 1 91 ? 5.900 -1.185 14.158 1.00 97.44 91 PHE A CA 1
ATOM 701 C C . PHE A 1 91 ? 5.048 -0.114 13.471 1.00 97.44 91 PHE A C 1
ATOM 703 O O . PHE A 1 91 ? 5.435 0.397 12.423 1.00 97.44 91 PHE A O 1
ATOM 710 N N . VAL A 1 92 ? 3.911 0.269 14.063 1.00 96.38 92 VAL A N 1
ATOM 711 C CA . VAL A 1 92 ? 3.059 1.343 13.527 1.00 96.38 92 VAL A CA 1
ATOM 712 C C . VAL A 1 92 ? 3.791 2.687 13.502 1.00 96.38 92 VAL A C 1
ATOM 714 O O . VAL A 1 92 ? 3.626 3.451 12.549 1.00 96.38 92 VAL A O 1
ATOM 717 N N . LEU A 1 93 ? 4.597 2.992 14.522 1.00 96.19 93 LEU A N 1
ATOM 718 C CA . LEU A 1 93 ? 5.414 4.205 14.538 1.00 96.19 93 LEU A CA 1
ATOM 719 C C . LEU A 1 93 ? 6.421 4.206 13.384 1.00 96.19 93 LEU A C 1
ATOM 721 O O . LEU A 1 93 ? 6.444 5.177 12.632 1.00 96.19 93 LEU A O 1
ATOM 725 N N . THR A 1 94 ? 7.159 3.112 13.177 1.00 97.06 94 THR A N 1
ATOM 726 C CA . THR A 1 94 ? 8.121 3.001 12.067 1.00 97.06 94 THR A CA 1
ATOM 727 C C . THR A 1 94 ? 7.427 3.002 10.700 1.00 97.06 94 THR A C 1
ATOM 729 O O . THR A 1 94 ? 7.878 3.661 9.770 1.00 97.06 94 THR A O 1
ATOM 732 N N . LEU A 1 95 ? 6.263 2.358 10.564 1.00 96.81 95 LEU A N 1
ATOM 733 C CA . LEU A 1 95 ? 5.476 2.363 9.323 1.00 96.81 95 LEU A CA 1
ATOM 734 C C . LEU A 1 95 ? 5.074 3.783 8.894 1.00 96.81 95 LEU A C 1
ATOM 736 O O . LEU A 1 95 ? 4.999 4.081 7.702 1.00 96.81 95 LEU A O 1
ATOM 740 N N . ARG A 1 96 ? 4.839 4.681 9.853 1.00 96.19 96 ARG A N 1
ATOM 741 C CA . ARG A 1 96 ? 4.508 6.090 9.586 1.00 96.19 96 ARG A CA 1
ATOM 742 C C . ARG A 1 96 ? 5.705 6.929 9.135 1.00 96.19 96 ARG A C 1
ATOM 744 O O . ARG A 1 96 ? 5.505 8.061 8.699 1.00 96.19 96 ARG A O 1
ATOM 751 N N . GLU A 1 97 ? 6.924 6.403 9.221 1.00 95.38 97 GLU A N 1
ATOM 752 C CA . GLU A 1 97 ? 8.119 7.044 8.664 1.00 95.38 97 GLU A CA 1
ATOM 753 C C . GLU A 1 97 ? 8.183 6.878 7.138 1.00 95.38 97 GLU A C 1
ATOM 755 O O . GLU A 1 97 ? 8.820 7.677 6.446 1.00 95.38 97 GLU A O 1
ATOM 760 N N . VAL A 1 98 ? 7.450 5.906 6.577 1.00 95.25 98 VAL A N 1
ATOM 761 C CA . VAL A 1 98 ? 7.309 5.756 5.127 1.00 95.25 98 VAL A CA 1
ATOM 762 C C . VAL A 1 98 ? 6.585 6.978 4.559 1.00 95.25 98 VAL A C 1
ATOM 764 O O . VAL A 1 98 ? 5.430 7.275 4.880 1.00 95.25 98 VAL A O 1
ATOM 767 N N . ARG A 1 99 ? 7.260 7.703 3.660 1.00 90.31 99 ARG A N 1
ATOM 768 C CA . ARG A 1 99 ? 6.733 8.941 3.073 1.00 90.31 99 ARG A CA 1
ATOM 769 C C . ARG A 1 99 ? 5.350 8.720 2.450 1.00 90.31 99 ARG A C 1
ATOM 771 O O . ARG A 1 99 ? 5.184 7.969 1.493 1.00 90.31 99 ARG A O 1
ATOM 778 N N . GLY A 1 100 ? 4.360 9.466 2.940 1.00 86.62 100 GLY A N 1
ATOM 779 C CA . GLY A 1 100 ? 2.979 9.393 2.456 1.00 86.62 100 GLY A CA 1
ATOM 780 C C . GLY A 1 100 ? 2.106 8.349 3.162 1.00 86.62 100 GLY A C 1
ATOM 781 O O . GLY A 1 100 ? 0.956 8.161 2.753 1.00 86.62 100 GLY A O 1
ATOM 782 N N . VAL A 1 101 ? 2.618 7.720 4.224 1.00 92.56 101 VAL A N 1
ATOM 783 C CA . VAL A 1 101 ? 1.871 6.869 5.156 1.00 92.56 101 VAL A CA 1
ATOM 784 C C . VAL A 1 101 ? 1.610 7.660 6.436 1.00 92.56 101 VAL A C 1
ATOM 786 O O . VAL A 1 101 ? 2.493 7.892 7.251 1.00 92.56 101 VAL A O 1
ATOM 789 N N . GLY A 1 102 ? 0.375 8.133 6.595 1.00 91.69 102 GLY A N 1
ATOM 790 C CA . GLY A 1 102 ? -0.068 8.814 7.814 1.00 91.69 102 GLY A CA 1
ATOM 791 C C . GLY A 1 102 ? -0.976 7.926 8.667 1.00 91.69 102 GLY A C 1
ATOM 792 O O . GLY A 1 102 ? -1.325 6.829 8.229 1.00 91.69 102 GLY A O 1
ATOM 793 N N . PRO A 1 103 ? -1.452 8.426 9.826 1.00 90.62 103 PRO A N 1
ATOM 794 C CA . PRO A 1 103 ? -2.386 7.699 10.694 1.00 90.62 103 PRO A CA 1
ATOM 795 C C . PRO A 1 103 ? -3.580 7.117 9.930 1.00 90.62 103 PRO A C 1
ATOM 797 O O . PRO A 1 103 ? -3.839 5.929 10.006 1.00 90.62 103 PRO A O 1
ATOM 800 N N . LYS A 1 104 ? -4.194 7.909 9.041 1.00 89.00 104 LYS A N 1
ATOM 801 C CA . LYS A 1 104 ? -5.323 7.459 8.208 1.00 89.00 104 LYS A CA 1
ATOM 802 C C . LYS A 1 104 ? -4.999 6.270 7.304 1.00 89.00 104 LYS A C 1
ATOM 804 O O . LYS A 1 104 ? -5.879 5.472 7.009 1.00 89.00 104 LYS A O 1
ATOM 809 N N . THR A 1 105 ? -3.771 6.192 6.795 1.00 91.25 105 THR A N 1
ATOM 810 C CA . THR A 1 105 ? -3.353 5.075 5.941 1.00 91.25 105 THR A CA 1
ATOM 811 C C . THR A 1 105 ? -3.152 3.819 6.778 1.00 91.25 105 THR A C 1
ATOM 813 O O . THR A 1 105 ? -3.530 2.745 6.327 1.00 91.25 105 THR A O 1
ATOM 816 N N . VAL A 1 106 ? -2.606 3.960 7.991 1.00 93.25 106 VAL A N 1
ATOM 817 C CA . VAL A 1 106 ? -2.480 2.856 8.953 1.00 93.25 106 VAL A CA 1
ATOM 818 C C . VAL A 1 106 ? -3.860 2.349 9.358 1.00 93.25 106 VAL A C 1
ATOM 820 O O . VAL A 1 106 ? -4.108 1.158 9.213 1.00 93.25 106 VAL A O 1
ATOM 823 N N . ASP A 1 10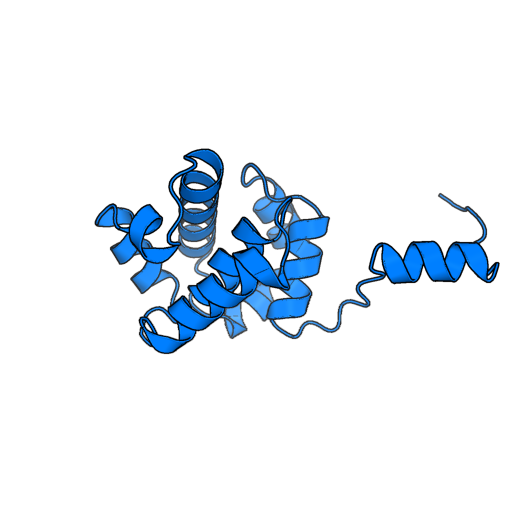7 ? -4.770 3.240 9.764 1.00 89.25 107 ASP A N 1
ATOM 824 C CA . ASP A 1 107 ? -6.145 2.884 10.141 1.00 89.25 107 ASP A CA 1
ATOM 825 C C . ASP A 1 107 ? -6.832 2.105 9.007 1.00 89.25 107 ASP A C 1
ATOM 827 O O . ASP A 1 107 ? -7.429 1.055 9.220 1.00 89.25 107 ASP A O 1
ATOM 831 N N . TYR A 1 108 ? -6.680 2.582 7.767 1.00 90.19 108 TYR A N 1
ATOM 832 C CA . TYR A 1 108 ? -7.225 1.910 6.589 1.00 90.19 108 TYR A CA 1
ATOM 833 C C . TYR A 1 108 ? -6.587 0.536 6.341 1.00 90.19 108 TYR A C 1
ATOM 835 O O . TYR A 1 108 ? -7.284 -0.426 6.026 1.00 90.19 108 TYR A O 1
ATOM 843 N N . MET A 1 109 ? -5.266 0.424 6.504 1.00 91.88 109 MET A N 1
ATOM 844 C CA . MET A 1 109 ? -4.550 -0.842 6.362 1.00 91.88 109 MET A CA 1
ATOM 845 C C . MET A 1 109 ? -5.003 -1.862 7.411 1.00 91.88 109 MET A C 1
ATOM 847 O O . MET A 1 109 ? -5.193 -3.023 7.063 1.00 91.88 109 MET A O 1
ATOM 851 N N . GLN A 1 110 ? -5.239 -1.426 8.654 1.00 90.75 110 GLN A N 1
ATOM 852 C CA . GLN A 1 110 ? -5.808 -2.250 9.725 1.00 90.75 110 GLN A CA 1
ATOM 853 C C . GLN A 1 110 ? -7.186 -2.801 9.335 1.00 90.75 110 GLN A C 1
ATOM 855 O O . GLN A 1 110 ? -7.405 -4.007 9.453 1.00 90.75 110 GLN A O 1
ATOM 860 N N . CYS A 1 111 ? -8.068 -1.964 8.772 1.00 87.06 111 CYS A N 1
ATOM 861 C CA . CYS A 1 111 ? -9.367 -2.421 8.270 1.00 87.06 111 CYS A CA 1
ATOM 862 C C . CYS A 1 111 ? -9.231 -3.485 7.169 1.00 87.06 111 CYS A C 1
ATOM 864 O O . CYS A 1 111 ? -9.944 -4.485 7.188 1.00 87.06 111 CYS A O 1
ATOM 866 N N . LEU A 1 112 ? -8.311 -3.297 6.213 1.00 86.62 112 LEU A N 1
ATOM 867 C CA . LEU A 1 112 ? -8.119 -4.242 5.104 1.00 86.62 112 LEU A CA 1
ATOM 868 C C . LEU A 1 112 ? -7.626 -5.621 5.557 1.00 86.62 112 LEU A C 1
ATOM 870 O O . LEU A 1 112 ? -7.912 -6.616 4.893 1.00 86.62 112 LEU A O 1
ATOM 874 N N . VAL A 1 113 ? -6.884 -5.693 6.663 1.00 86.88 113 VAL A N 1
ATOM 875 C CA . VAL A 1 113 ? -6.363 -6.957 7.212 1.00 86.88 113 VAL A CA 1
ATOM 876 C C . VAL A 1 113 ? -7.236 -7.538 8.326 1.00 86.88 113 VAL A C 1
ATOM 878 O O . VAL A 1 113 ? -6.800 -8.451 9.031 1.00 86.88 113 VAL A O 1
ATOM 881 N N . GLY A 1 114 ? -8.457 -7.020 8.486 1.00 79.88 114 GLY A N 1
ATOM 882 C CA . GLY A 1 114 ? -9.438 -7.539 9.436 1.00 79.88 114 GLY A CA 1
ATOM 883 C C . GLY A 1 114 ? -9.078 -7.299 10.900 1.00 79.88 114 GLY A C 1
ATOM 884 O O . GLY A 1 114 ? -9.570 -8.018 11.764 1.00 79.88 114 GLY A O 1
ATOM 885 N N . ILE A 1 115 ? -8.223 -6.314 11.197 1.00 73.94 115 ILE A N 1
ATOM 886 C CA . ILE A 1 115 ? -8.163 -5.783 12.557 1.00 73.94 115 ILE A CA 1
ATOM 887 C C . ILE A 1 115 ? -9.435 -4.960 12.714 1.00 73.94 115 ILE A C 1
ATOM 889 O O . ILE A 1 115 ? -9.606 -3.968 12.003 1.00 73.94 115 ILE A O 1
ATOM 893 N N . ASP A 1 116 ? -10.312 -5.375 13.630 1.00 51.12 116 ASP A N 1
ATOM 894 C CA . ASP A 1 116 ? -11.465 -4.599 14.092 1.00 51.12 116 ASP A CA 1
ATOM 895 C C . ASP A 1 116 ? -10.975 -3.324 14.802 1.00 51.12 116 ASP A C 1
ATOM 897 O O . ASP A 1 116 ? -11.129 -3.137 16.009 1.00 51.12 116 ASP A O 1
ATOM 901 N N . SER A 1 117 ? -10.326 -2.420 14.070 1.00 45.09 117 SER A N 1
ATOM 902 C CA . SER A 1 117 ? -10.217 -1.043 14.499 1.00 45.09 117 SER A CA 1
ATOM 903 C C . SER A 1 117 ? -11.592 -0.444 14.240 1.00 45.09 117 SER A C 1
ATOM 905 O O . SER A 1 117 ? -12.133 -0.516 13.134 1.00 45.09 117 SER A O 1
ATOM 907 N N . ILE A 1 118 ? -12.212 0.103 15.283 1.00 40.66 118 ILE A N 1
ATOM 908 C CA . ILE A 1 118 ? -13.370 0.978 15.133 1.00 40.66 118 ILE A CA 1
ATOM 909 C C . ILE A 1 118 ? -12.868 2.182 14.331 1.00 40.66 118 ILE A C 1
ATOM 911 O O . ILE A 1 118 ? -12.433 3.191 14.885 1.00 40.66 118 ILE A O 1
ATOM 915 N N . ALA A 1 119 ? -12.864 2.056 13.006 1.00 43.12 119 ALA A N 1
ATOM 916 C CA . ALA A 1 119 ? -12.590 3.137 12.093 1.00 43.12 119 ALA A CA 1
ATOM 917 C C . ALA A 1 119 ? -13.761 4.102 12.231 1.00 43.12 119 ALA A C 1
ATOM 919 O O . ALA A 1 119 ? -14.798 3.970 11.580 1.00 43.12 119 ALA A O 1
ATOM 920 N N . VAL A 1 120 ? -13.617 5.072 13.132 1.00 42.06 120 VAL A N 1
ATOM 921 C CA . VAL A 1 120 ? -14.486 6.241 13.180 1.00 42.06 120 VAL A CA 1
ATOM 922 C C . VAL A 1 120 ? -14.178 7.043 11.915 1.00 42.06 120 VAL A C 1
ATOM 924 O O . VAL A 1 120 ? -13.398 7.996 11.917 1.00 42.06 120 VAL A O 1
ATOM 927 N N . ASP A 1 121 ? -14.748 6.589 10.799 1.00 49.12 121 ASP A N 1
ATOM 928 C CA . ASP A 1 121 ? -14.667 7.206 9.484 1.00 49.12 121 ASP A CA 1
ATOM 929 C C . ASP A 1 121 ? -15.017 8.698 9.611 1.00 49.12 121 ASP A C 1
ATOM 931 O O . ASP A 1 121 ? -15.801 9.094 10.480 1.00 49.12 121 ASP A O 1
ATOM 935 N N . ARG A 1 122 ? -14.485 9.557 8.733 1.00 38.94 122 ARG A N 1
ATOM 936 C CA . ARG A 1 122 ? -14.915 10.965 8.642 1.00 38.94 122 ARG A CA 1
ATOM 937 C C . ARG A 1 122 ? -16.446 11.067 8.617 1.00 38.94 122 ARG A C 1
ATOM 939 O O . ARG A 1 122 ? -16.981 11.995 9.210 1.00 38.94 122 ARG A O 1
ATOM 946 N N . HIS A 1 123 ? -17.138 10.119 7.989 1.00 39.84 123 HIS A N 1
ATOM 947 C CA . HIS A 1 123 ? -18.594 10.056 7.973 1.00 39.84 123 HIS A CA 1
ATOM 948 C C . HIS A 1 123 ? -19.200 9.698 9.332 1.00 39.84 123 HIS A C 1
ATOM 950 O O . HIS A 1 123 ? -20.177 10.333 9.715 1.00 39.84 123 HIS A O 1
ATOM 956 N N . VAL A 1 124 ? -18.603 8.778 10.099 1.00 46.47 124 VAL A N 1
ATOM 957 C CA . VAL A 1 124 ? -19.038 8.458 11.471 1.00 46.47 124 VAL A CA 1
ATOM 958 C C . VAL A 1 124 ? -18.736 9.621 12.415 1.00 46.47 124 VAL A C 1
ATOM 960 O O . VAL A 1 124 ? -19.588 9.981 13.215 1.00 46.47 124 VAL A O 1
ATOM 963 N N . ARG A 1 125 ? -17.592 10.303 12.275 1.00 44.56 125 ARG A N 1
ATOM 964 C CA . ARG A 1 125 ? -17.250 11.497 13.068 1.00 44.56 125 ARG A CA 1
ATOM 965 C C . ARG A 1 125 ? -18.153 12.691 12.726 1.00 44.56 125 ARG A C 1
ATOM 967 O O . ARG A 1 125 ? -18.574 13.414 13.623 1.00 44.56 125 ARG A O 1
ATOM 974 N N . THR A 1 126 ? -18.496 12.902 11.452 1.00 40.56 126 THR A N 1
ATOM 975 C CA . THR A 1 126 ? -19.465 13.931 11.021 1.00 40.56 126 THR A CA 1
ATOM 976 C C . THR A 1 126 ? -20.898 13.578 11.427 1.00 40.56 126 THR A C 1
ATOM 978 O O . THR A 1 126 ? -21.662 14.475 11.777 1.00 40.56 126 THR A O 1
ATOM 981 N N . PHE A 1 127 ? -21.262 12.294 11.430 1.00 41.09 127 PHE A N 1
ATOM 982 C CA . PHE A 1 127 ? -22.543 11.811 11.939 1.00 41.09 127 PHE A CA 1
ATOM 983 C C . PHE A 1 127 ? -22.631 11.994 13.460 1.00 41.09 127 PHE A C 1
ATOM 985 O O . PHE A 1 127 ? -23.542 12.668 13.922 1.00 41.09 127 PHE A O 1
ATOM 992 N N . ALA A 1 128 ? -21.633 11.539 14.222 1.00 43.25 128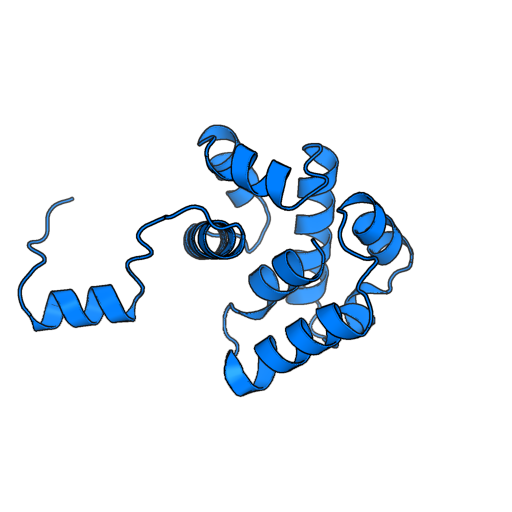 ALA A N 1
ATOM 993 C CA . ALA A 1 128 ? -21.550 11.689 15.677 1.00 43.25 128 ALA A CA 1
ATOM 994 C C . ALA A 1 128 ? -21.568 13.162 16.129 1.00 43.25 128 ALA A C 1
ATOM 996 O O . ALA A 1 128 ? -22.243 13.493 17.102 1.00 43.25 128 ALA A O 1
ATOM 997 N N . LYS A 1 129 ? -20.921 14.070 15.377 1.00 47.03 129 LYS A N 1
ATOM 998 C CA . LYS A 1 129 ? -21.021 15.527 15.594 1.00 47.03 129 LYS A CA 1
ATOM 999 C C . LYS A 1 129 ? -22.416 16.096 15.307 1.00 47.03 129 LYS A C 1
ATOM 1001 O O . LYS A 1 129 ? -22.805 17.071 15.934 1.00 47.03 129 LYS A O 1
ATOM 1006 N N . ARG A 1 130 ? -23.175 15.515 14.371 1.00 41.66 130 ARG A N 1
ATOM 1007 C CA . ARG A 1 130 ? -24.557 15.934 14.066 1.00 41.66 130 ARG A CA 1
ATOM 1008 C C . ARG A 1 130 ? -25.583 15.414 15.070 1.00 41.66 130 ARG A C 1
ATOM 1010 O O . ARG A 1 130 ? -26.603 16.068 15.242 1.00 41.66 130 ARG A O 1
ATOM 1017 N N . VAL A 1 131 ? -25.327 14.272 15.710 1.00 43.38 131 VAL A N 1
ATOM 1018 C CA . VAL A 1 131 ? -26.214 13.696 16.738 1.00 43.38 131 VAL A CA 1
ATOM 1019 C C . VAL A 1 131 ? -25.788 14.014 18.180 1.00 43.38 131 VAL A C 1
ATOM 1021 O O . VAL A 1 131 ? -26.411 13.517 19.109 1.00 43.38 131 VAL A O 1
ATOM 1024 N N . GLY A 1 132 ? -24.775 14.868 18.381 1.00 37.62 132 GLY A N 1
ATOM 1025 C CA . GLY A 1 132 ? -24.403 15.398 19.703 1.00 37.62 132 GLY A CA 1
ATOM 1026 C C . GLY A 1 132 ? -23.656 14.420 20.618 1.00 37.62 132 GLY A C 1
ATOM 1027 O O . GLY A 1 132 ? -23.714 14.572 21.830 1.00 37.62 132 GLY A O 1
ATOM 1028 N N . VAL A 1 133 ? -22.971 13.415 20.061 1.00 51.00 133 VAL A N 1
ATOM 1029 C CA . VAL A 1 133 ? -22.353 12.307 20.829 1.00 51.00 133 VAL A CA 1
ATOM 1030 C C . VAL A 1 133 ? -20.838 12.502 21.044 1.00 51.00 133 VAL A C 1
ATOM 1032 O O . VAL A 1 133 ? -20.151 11.600 21.506 1.00 51.00 133 VAL A O 1
ATOM 1035 N N . VAL A 1 134 ? -20.279 13.672 20.714 1.00 38.75 134 VAL A N 1
ATOM 1036 C CA . VAL A 1 134 ? -18.862 13.983 20.981 1.00 38.75 134 VAL A CA 1
ATOM 1037 C C . VAL A 1 134 ? -18.774 15.329 21.693 1.00 38.75 134 VAL A C 1
ATOM 1039 O O . VAL A 1 134 ? -18.897 16.366 21.042 1.00 38.75 134 VAL A O 1
ATOM 1042 N N . GLU A 1 135 ? -18.572 15.300 23.011 1.00 39.72 135 GLU A N 1
ATOM 1043 C CA . GLU A 1 135 ? -17.954 16.418 23.729 1.00 39.72 135 GLU A CA 1
ATOM 1044 C C . GLU A 1 135 ? -16.457 16.437 23.403 1.00 39.72 135 GLU A C 1
ATOM 1046 O O . GLU A 1 135 ? -15.819 15.391 23.258 1.00 39.72 135 GLU A O 1
ATOM 1051 N N . GLU A 1 136 ? -15.926 17.641 23.198 1.00 44.12 136 GLU A N 1
ATOM 1052 C CA . GLU A 1 136 ? -14.489 17.860 23.108 1.00 44.12 136 GLU A CA 1
ATOM 1053 C C . GLU A 1 136 ? -13.860 17.472 24.441 1.00 44.12 136 GLU A C 1
ATOM 1055 O O . GLU A 1 136 ? -14.218 18.055 25.455 1.00 44.12 136 GLU A O 1
ATOM 1060 N N . ASP A 1 137 ? -12.907 16.540 24.430 1.00 35.81 137 ASP A N 1
ATOM 1061 C CA . ASP A 1 137 ? -11.777 16.650 25.345 1.00 35.81 137 ASP A CA 1
ATOM 1062 C C . ASP A 1 137 ? -10.529 15.922 24.816 1.00 35.81 137 ASP A C 1
ATOM 1064 O O . ASP A 1 137 ? -10.559 14.727 24.512 1.00 35.81 137 ASP A O 1
ATOM 1068 N N . TYR A 1 138 ? -9.469 16.739 24.733 1.00 35.62 138 TYR A N 1
ATOM 1069 C CA . TYR A 1 138 ? -8.029 16.525 24.498 1.00 35.62 138 TYR A CA 1
ATOM 1070 C C . TYR A 1 138 ? -7.509 15.917 23.179 1.00 35.62 138 TYR A C 1
ATOM 1072 O O . TYR A 1 138 ? -7.598 14.691 22.951 1.00 35.62 138 TYR A O 1
#